Protein AF-A8NZ87-F1 (afdb_monomer_lite)

Structure (mmCIF, N/CA/C/O backbone):
data_AF-A8NZ87-F1
#
_entry.id   AF-A8NZ87-F1
#
loop_
_atom_site.group_PDB
_atom_site.id
_atom_site.type_symbol
_atom_site.label_atom_id
_atom_site.label_alt_id
_atom_site.label_comp_id
_atom_site.label_asym_id
_atom_site.label_entity_id
_atom_site.label_seq_id
_atom_site.pdbx_PDB_ins_code
_atom_site.Cartn_x
_atom_site.Cartn_y
_atom_site.Cartn_z
_atom_site.occupancy
_atom_site.B_iso_or_equiv
_atom_site.auth_seq_id
_atom_site.auth_comp_id
_atom_site.auth_asym_id
_atom_site.auth_atom_id
_atom_site.pdbx_PDB_model_num
ATOM 1 N N . MET A 1 1 ? -63.343 12.573 88.506 1.00 41.88 1 MET A N 1
ATOM 2 C CA . MET A 1 1 ? -62.978 13.016 87.145 1.00 41.88 1 MET A CA 1
ATOM 3 C C . MET A 1 1 ? -61.479 13.272 87.119 1.00 41.88 1 MET A C 1
ATOM 5 O O . MET A 1 1 ? -61.046 14.314 87.584 1.00 41.88 1 MET A O 1
ATOM 9 N N . THR A 1 2 ? -60.676 12.304 86.682 1.00 41.72 2 THR A N 1
ATOM 10 C CA . THR A 1 2 ? -59.218 12.452 86.555 1.00 41.72 2 THR A CA 1
ATOM 11 C C . THR A 1 2 ? -58.861 12.369 85.073 1.00 41.72 2 THR A C 1
ATOM 13 O O . THR A 1 2 ? -59.028 11.333 84.436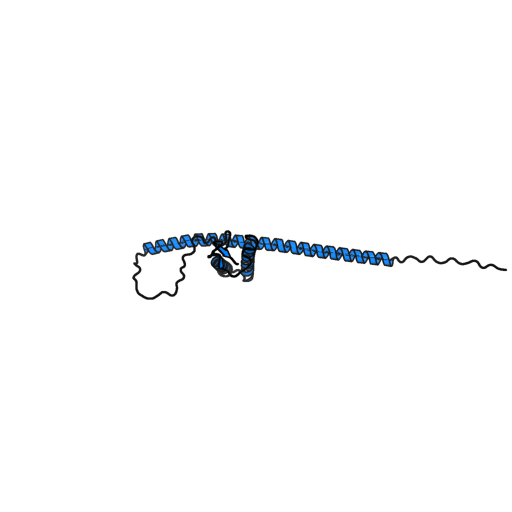 1.00 41.72 2 THR A O 1
ATOM 16 N N . GLY A 1 3 ? -58.473 13.511 84.499 1.00 42.75 3 GLY A N 1
ATOM 17 C CA . GLY A 1 3 ? -58.100 13.641 83.092 1.00 42.75 3 GLY A CA 1
ATOM 18 C C . GLY A 1 3 ? -56.709 13.067 82.841 1.00 42.75 3 GLY A C 1
ATOM 19 O O . GLY A 1 3 ? -55.759 13.412 83.539 1.00 42.75 3 GLY A O 1
ATOM 20 N N . ASN A 1 4 ? -56.596 12.186 81.850 1.00 42.66 4 ASN A N 1
ATOM 21 C CA . ASN A 1 4 ? -55.336 11.573 81.445 1.00 42.66 4 ASN A CA 1
ATOM 22 C C . ASN A 1 4 ? -54.771 12.345 80.240 1.00 42.66 4 ASN A C 1
ATOM 24 O O . ASN A 1 4 ? -55.445 12.475 79.219 1.00 42.66 4 ASN A O 1
ATOM 28 N N . ALA A 1 5 ? -53.558 12.887 80.365 1.00 59.53 5 ALA A N 1
ATOM 29 C CA . ALA A 1 5 ? -52.889 13.650 79.308 1.00 59.53 5 ALA A CA 1
ATOM 30 C C . ALA A 1 5 ? -52.280 12.721 78.230 1.00 59.53 5 ALA A C 1
ATOM 32 O O . ALA A 1 5 ? -51.776 11.645 78.570 1.00 59.53 5 ALA A O 1
ATOM 33 N N . PRO A 1 6 ? -52.269 13.105 76.937 1.00 52.34 6 PRO A N 1
ATOM 34 C CA . PRO A 1 6 ? -51.714 12.264 75.882 1.00 52.34 6 PRO A CA 1
ATOM 35 C C . PRO A 1 6 ? -50.178 12.354 75.832 1.00 52.34 6 PRO A C 1
ATOM 37 O O . PRO A 1 6 ? -49.593 13.435 75.887 1.00 52.34 6 PRO A O 1
ATOM 40 N N . LYS A 1 7 ? -49.516 11.196 75.707 1.00 57.28 7 LYS A N 1
ATOM 41 C CA . LYS A 1 7 ? -48.054 11.077 75.545 1.00 57.28 7 LYS A CA 1
ATOM 42 C C . LYS A 1 7 ? -47.610 11.506 74.133 1.00 57.28 7 LYS A C 1
ATOM 44 O O . LYS A 1 7 ? -48.348 11.270 73.176 1.00 57.28 7 LYS A O 1
ATOM 49 N N . PRO A 1 8 ? -46.400 12.077 73.965 1.00 51.59 8 PRO A N 1
ATOM 50 C CA . PRO A 1 8 ? -45.931 12.557 72.668 1.00 51.59 8 PRO A CA 1
ATOM 51 C C . PRO A 1 8 ? -45.508 11.410 71.737 1.00 51.59 8 PRO A C 1
ATOM 53 O O . PRO A 1 8 ? -44.837 10.462 72.146 1.00 51.59 8 PRO A O 1
ATOM 56 N N . ILE A 1 9 ? -45.882 11.530 70.461 1.00 61.53 9 ILE A N 1
ATOM 57 C CA . ILE A 1 9 ? -45.542 10.599 69.375 1.00 61.53 9 ILE A CA 1
ATOM 58 C C . ILE A 1 9 ? -44.048 10.750 69.017 1.00 61.53 9 ILE A C 1
ATOM 60 O O . ILE A 1 9 ? -43.587 11.880 68.815 1.00 61.53 9 ILE A O 1
ATOM 64 N N . PRO A 1 10 ? -43.271 9.656 68.887 1.00 52.00 10 PRO A N 1
ATOM 65 C CA . PRO A 1 10 ? -41.869 9.751 68.509 1.00 52.00 10 PRO A CA 1
ATOM 66 C C . PRO A 1 10 ? -41.735 10.134 67.030 1.00 52.00 10 PRO A C 1
ATOM 68 O O . PRO A 1 10 ? -42.318 9.506 66.146 1.00 52.00 10 PRO A O 1
ATOM 71 N N . LYS A 1 11 ? -40.941 11.173 66.747 1.00 58.81 11 LYS A N 1
ATOM 72 C CA . LYS A 1 11 ? -40.634 11.613 65.379 1.00 58.81 11 LYS A CA 1
ATOM 73 C C . LYS A 1 11 ? -39.861 10.513 64.643 1.00 58.81 11 LYS A C 1
ATOM 75 O O . LYS A 1 11 ? -38.740 10.177 65.025 1.00 58.81 11 LYS A O 1
ATOM 80 N N . LEU A 1 12 ? -40.445 9.991 63.563 1.00 54.28 12 LEU A N 1
ATOM 81 C CA . LEU A 1 12 ? -39.811 9.028 62.663 1.00 54.28 12 LEU A CA 1
ATOM 82 C C . LEU A 1 12 ? -38.539 9.653 62.057 1.00 54.28 12 LEU A C 1
ATOM 84 O O . LEU A 1 12 ? -38.603 10.626 61.300 1.00 54.28 12 LEU A O 1
ATOM 88 N N . ARG A 1 13 ? -37.365 9.109 62.395 1.00 55.53 13 ARG A N 1
ATOM 89 C CA . ARG A 1 13 ? -36.090 9.484 61.769 1.00 55.53 13 ARG A CA 1
ATOM 90 C C . ARG A 1 13 ? -36.126 9.072 60.294 1.00 55.53 13 ARG A C 1
ATOM 92 O O . ARG A 1 13 ? -36.170 7.885 59.989 1.00 55.53 13 ARG A O 1
ATOM 99 N N . LYS A 1 14 ? -36.095 10.045 59.375 1.00 50.16 14 LYS A N 1
ATOM 100 C CA . LYS A 1 14 ? -35.950 9.781 57.934 1.00 50.16 14 LYS A CA 1
ATOM 101 C C . LYS A 1 14 ? -34.638 9.023 57.690 1.00 50.16 14 LYS A C 1
ATOM 103 O O . LYS A 1 14 ? -33.565 9.481 58.076 1.00 50.16 14 LYS A O 1
ATOM 108 N N . SER A 1 15 ? -34.750 7.844 57.084 1.00 50.97 15 SER A N 1
ATOM 109 C CA . SER A 1 15 ? -33.671 6.880 56.865 1.00 50.97 15 SER A CA 1
ATOM 110 C C . SER A 1 15 ? -32.563 7.436 55.961 1.00 50.97 15 SER A C 1
ATOM 112 O O . SER A 1 15 ? -32.789 7.690 54.776 1.00 50.97 15 SER A O 1
ATOM 114 N N . SER A 1 16 ? -31.350 7.542 56.509 1.00 55.84 16 SER A N 1
ATOM 115 C CA . SER A 1 16 ? -30.091 7.851 55.806 1.00 55.84 16 SER A CA 1
ATOM 116 C C . SER A 1 16 ? -29.817 6.921 54.608 1.00 55.84 16 SER A C 1
ATOM 118 O O . SER A 1 16 ? -29.201 7.331 53.627 1.00 55.84 16 SER A O 1
ATOM 120 N N . SER A 1 17 ? -30.362 5.700 54.630 1.00 54.97 17 SER A N 1
ATOM 121 C CA . SER A 1 17 ? -30.110 4.647 53.637 1.00 54.97 17 SER A CA 1
ATOM 122 C C . SER A 1 17 ? -30.463 5.018 52.195 1.00 54.97 17 SER A C 1
ATOM 124 O O . SER A 1 17 ? -29.844 4.502 51.269 1.00 54.97 17 SER A O 1
ATOM 126 N N . LYS A 1 18 ? -31.424 5.928 51.973 1.00 55.62 18 LYS A N 1
ATOM 127 C CA . LYS A 1 18 ? -31.799 6.345 50.611 1.00 55.62 18 LYS A CA 1
ATOM 128 C C . LYS A 1 18 ? -30.708 7.206 49.960 1.00 55.62 18 LYS A C 1
ATOM 130 O O . LYS A 1 18 ? -30.423 7.029 48.783 1.00 55.62 18 LYS A O 1
ATOM 135 N N . LYS A 1 19 ? -30.038 8.061 50.745 1.00 56.66 19 LYS A N 1
ATOM 136 C CA . LYS A 1 19 ? -28.976 8.966 50.272 1.00 56.66 19 LYS A CA 1
ATOM 137 C C . LYS A 1 19 ? -27.682 8.213 49.943 1.00 56.66 19 LYS A C 1
ATOM 139 O O . LYS A 1 19 ? -26.994 8.558 48.987 1.00 56.66 19 LYS A O 1
ATOM 144 N N . THR A 1 20 ? -27.364 7.161 50.698 1.00 60.56 20 THR A N 1
ATOM 145 C CA . THR A 1 20 ? -26.212 6.286 50.423 1.00 60.56 20 THR A CA 1
ATOM 146 C C . THR A 1 20 ? -26.413 5.433 49.171 1.00 60.56 20 THR A C 1
ATOM 148 O O . THR A 1 20 ? -25.464 5.257 48.410 1.00 60.56 20 THR A O 1
ATOM 151 N N . LEU A 1 21 ? -27.635 4.954 48.911 1.00 60.62 21 LEU A N 1
ATOM 152 C CA . LEU A 1 21 ? -27.945 4.170 47.708 1.00 60.62 21 LEU A CA 1
ATOM 153 C C . LEU A 1 21 ? -27.883 5.021 46.427 1.00 60.62 21 LEU A C 1
ATOM 155 O O . LEU A 1 21 ? -27.355 4.584 45.404 1.00 60.62 21 LEU A O 1
ATOM 159 N N . GLU A 1 22 ? -28.376 6.259 46.496 1.00 59.03 22 GLU A N 1
ATOM 160 C CA . GLU A 1 22 ? -28.349 7.219 45.386 1.00 59.03 22 GLU A CA 1
ATOM 161 C C . GLU A 1 22 ? -26.913 7.639 45.035 1.00 59.03 22 GLU A C 1
ATOM 163 O O . GLU A 1 22 ? -26.529 7.639 43.866 1.00 59.03 22 GLU A O 1
ATOM 168 N N . ALA A 1 23 ? -26.079 7.901 46.048 1.00 61.91 23 ALA A N 1
ATOM 169 C CA . ALA A 1 23 ? -24.665 8.226 45.864 1.00 61.91 23 ALA A CA 1
ATOM 170 C C . ALA A 1 23 ? -23.845 7.040 45.323 1.00 61.91 23 ALA A C 1
ATOM 172 O O . ALA A 1 23 ? -22.953 7.231 44.498 1.00 61.91 23 ALA A O 1
ATOM 173 N N . ALA A 1 24 ? -24.148 5.808 45.745 1.00 61.31 24 ALA A N 1
ATOM 174 C CA . ALA A 1 24 ? -23.515 4.609 45.194 1.00 61.31 24 ALA A CA 1
ATOM 175 C C . ALA A 1 24 ? -23.903 4.387 43.721 1.00 61.31 24 ALA A C 1
ATOM 177 O O . ALA A 1 24 ? -23.050 4.050 42.900 1.00 61.31 24 ALA A O 1
ATOM 178 N N . THR A 1 25 ? -25.166 4.646 43.371 1.00 63.41 25 THR A N 1
ATOM 179 C CA . THR A 1 25 ? -25.674 4.518 41.997 1.00 63.41 25 THR A CA 1
ATOM 180 C C . THR A 1 25 ? -25.103 5.602 41.078 1.00 63.41 25 THR A C 1
ATOM 182 O O . THR A 1 25 ? -24.674 5.289 39.967 1.00 63.41 25 THR A O 1
ATOM 185 N N . SER A 1 26 ? -25.000 6.857 41.536 1.00 62.50 26 SER A N 1
ATOM 186 C CA . SER A 1 26 ? -24.385 7.936 40.744 1.00 62.50 26 SER A CA 1
ATOM 187 C C . SER A 1 26 ? -22.881 7.723 40.544 1.00 62.50 26 SER A C 1
ATOM 189 O O . SER A 1 26 ? -22.367 7.952 39.450 1.00 62.50 26 SER A O 1
ATOM 191 N N . ARG A 1 27 ? -22.181 7.193 41.558 1.00 62.12 27 ARG A N 1
ATOM 192 C CA . ARG A 1 27 ? -20.756 6.837 41.482 1.00 62.12 27 ARG A CA 1
ATOM 193 C C . ARG A 1 27 ? -20.498 5.633 40.571 1.00 62.12 27 ARG A C 1
ATOM 195 O O . ARG A 1 27 ? -19.501 5.607 39.855 1.00 62.12 27 ARG A O 1
ATOM 202 N N . ALA A 1 28 ? -21.402 4.655 40.551 1.00 64.44 28 ALA A N 1
ATOM 203 C CA . ALA A 1 28 ? -21.354 3.555 39.589 1.00 64.44 28 ALA A CA 1
ATOM 204 C C . ALA A 1 28 ? -21.647 4.038 38.153 1.00 64.44 28 ALA A C 1
ATOM 206 O O . ALA A 1 28 ? -21.007 3.578 37.205 1.00 64.44 28 ALA A O 1
ATOM 207 N N . GLY A 1 29 ? -22.564 4.999 37.989 1.00 70.81 29 GLY A N 1
ATOM 208 C CA . GLY A 1 29 ? -22.836 5.668 36.715 1.00 70.81 29 GLY A CA 1
ATOM 209 C C . GLY A 1 29 ? -21.635 6.460 36.190 1.00 70.81 29 GLY A C 1
ATOM 210 O O . GLY A 1 29 ? -21.285 6.332 35.016 1.00 70.81 29 GLY A O 1
ATOM 211 N N . SER A 1 30 ? -20.943 7.204 37.060 1.00 76.62 30 SER A N 1
ATOM 212 C CA . SER A 1 30 ? -19.739 7.951 36.680 1.00 76.62 30 SER A CA 1
ATOM 213 C C . SER A 1 30 ? -18.570 7.028 36.335 1.00 76.62 30 SER A C 1
ATOM 215 O O . SER A 1 30 ? -17.901 7.252 35.329 1.00 76.62 30 SER A O 1
ATOM 217 N N . PHE A 1 31 ? -18.360 5.938 37.081 1.00 77.25 31 PHE A N 1
ATOM 218 C CA . PHE A 1 31 ? -17.319 4.956 36.762 1.00 77.25 31 PHE A CA 1
ATOM 219 C C . PHE A 1 31 ? -17.529 4.315 35.382 1.00 77.25 31 PHE A C 1
ATOM 221 O O . PHE A 1 31 ? -16.597 4.273 34.580 1.00 77.25 31 PHE A O 1
ATOM 228 N N . ARG A 1 32 ? -18.760 3.892 35.058 1.00 85.75 32 ARG A N 1
ATOM 229 C CA . ARG A 1 32 ? -19.091 3.346 33.728 1.00 85.75 32 ARG A CA 1
ATOM 230 C C . ARG A 1 32 ? -18.884 4.371 32.611 1.00 85.75 32 ARG A C 1
ATOM 232 O O . ARG A 1 32 ? -18.399 4.009 31.540 1.00 85.75 32 ARG A O 1
ATOM 239 N N . ALA A 1 33 ? -19.209 5.642 32.852 1.00 83.75 33 ALA A N 1
ATOM 240 C CA . ALA A 1 33 ? -18.955 6.717 31.894 1.00 83.75 33 ALA A CA 1
ATOM 241 C C . ALA A 1 33 ? -17.449 6.935 31.663 1.00 83.75 33 ALA A C 1
ATOM 243 O O . ALA A 1 33 ? -17.012 7.044 30.516 1.00 83.75 33 ALA A O 1
ATOM 244 N N . HIS A 1 34 ? -16.639 6.921 32.726 1.00 82.81 34 HIS A N 1
ATOM 245 C CA . HIS A 1 34 ? -15.180 6.994 32.620 1.00 82.81 34 HIS A CA 1
ATOM 246 C C . HIS A 1 34 ? -14.587 5.778 31.901 1.00 82.81 34 HIS A C 1
ATOM 248 O O . HIS A 1 34 ? -13.708 5.941 31.057 1.00 82.81 34 HIS A O 1
ATOM 254 N N . GLU A 1 35 ? -15.092 4.571 32.162 1.00 90.38 35 GLU A N 1
ATOM 255 C CA . GLU A 1 35 ? -14.668 3.353 31.469 1.00 90.38 35 GLU A CA 1
ATOM 256 C C . GLU A 1 35 ? -15.011 3.406 29.969 1.00 90.38 35 GLU A C 1
ATOM 258 O O . GLU A 1 35 ? -14.174 3.090 29.121 1.00 90.38 35 GLU A O 1
ATOM 263 N N . ALA A 1 36 ? -16.218 3.857 29.614 1.00 88.69 36 ALA A N 1
ATOM 264 C CA . ALA A 1 36 ? -16.629 4.037 28.222 1.00 88.69 36 ALA A CA 1
ATOM 265 C C . ALA A 1 36 ? -15.785 5.104 27.503 1.00 88.69 36 ALA A C 1
ATOM 267 O O . ALA A 1 36 ? -15.352 4.897 26.362 1.00 88.69 36 ALA A O 1
ATOM 268 N N . ALA A 1 37 ? -15.493 6.220 28.177 1.00 87.88 37 ALA A N 1
ATOM 269 C CA . ALA A 1 37 ? -14.607 7.260 27.664 1.00 87.88 37 ALA A CA 1
ATOM 270 C C . ALA A 1 37 ? -13.177 6.731 27.461 1.00 87.88 37 ALA A C 1
ATOM 272 O O . ALA A 1 37 ? -12.595 6.939 26.395 1.00 87.88 37 ALA A O 1
ATOM 273 N N . ALA A 1 38 ? -12.641 5.971 28.421 1.00 89.94 38 ALA A N 1
ATOM 274 C CA . ALA A 1 38 ? -11.323 5.348 28.326 1.00 89.94 38 ALA A CA 1
ATOM 275 C C . ALA A 1 38 ? -11.245 4.336 27.171 1.00 89.94 38 ALA A C 1
ATOM 277 O O . ALA A 1 38 ? -10.302 4.379 26.379 1.00 89.94 38 ALA A O 1
ATOM 278 N N . LYS A 1 39 ? -12.262 3.478 26.999 1.00 91.44 39 LYS A N 1
ATOM 279 C CA . LYS A 1 39 ? -12.360 2.551 25.856 1.00 91.44 39 LYS A CA 1
ATOM 280 C C . LYS A 1 39 ? -12.406 3.299 24.524 1.00 91.44 39 LYS A C 1
ATOM 282 O O . LYS A 1 39 ? -11.737 2.903 23.571 1.00 91.44 39 LYS A O 1
ATOM 287 N N . THR A 1 40 ? -13.156 4.396 24.455 1.00 89.69 40 THR A N 1
ATOM 288 C CA . THR A 1 40 ? -13.249 5.231 23.248 1.00 89.69 40 THR A CA 1
ATOM 289 C C . THR A 1 40 ? -11.910 5.898 22.928 1.00 89.69 40 THR A C 1
ATOM 291 O O . THR A 1 40 ? -11.460 5.854 21.782 1.00 89.69 40 THR A O 1
ATOM 294 N N . ALA A 1 41 ? -11.228 6.452 23.932 1.00 88.31 41 ALA A N 1
ATOM 295 C CA . ALA A 1 41 ? -9.898 7.035 23.781 1.00 88.31 41 ALA A CA 1
ATOM 296 C C . ALA A 1 41 ? -8.859 5.990 23.337 1.00 88.31 41 ALA A C 1
ATOM 298 O O . ALA A 1 41 ? -8.091 6.239 22.405 1.00 88.31 41 ALA A O 1
ATOM 299 N N . ALA A 1 42 ? -8.881 4.791 23.929 1.00 89.12 42 ALA A N 1
ATOM 300 C CA . ALA A 1 42 ? -8.005 3.686 23.545 1.00 89.12 42 ALA A CA 1
ATOM 301 C C . ALA A 1 42 ? -8.226 3.254 22.085 1.00 89.12 42 ALA A C 1
ATOM 303 O O . ALA A 1 42 ? -7.257 3.101 21.339 1.00 89.12 42 ALA A O 1
ATOM 304 N N . ARG A 1 43 ? -9.488 3.130 21.646 1.00 89.06 43 ARG A N 1
ATOM 305 C CA . ARG A 1 43 ? -9.841 2.831 20.246 1.00 89.06 43 ARG A CA 1
ATOM 306 C C . ARG A 1 43 ? -9.327 3.900 19.284 1.00 89.06 43 ARG A C 1
ATOM 308 O O . ARG A 1 43 ? -8.735 3.557 18.266 1.00 89.06 43 ARG A O 1
ATOM 315 N N . ARG A 1 44 ? -9.491 5.185 19.620 1.00 87.44 44 ARG A N 1
ATOM 316 C CA . ARG A 1 44 ? -8.965 6.301 18.812 1.00 87.44 44 ARG A CA 1
ATOM 317 C C . ARG A 1 44 ? -7.443 6.242 18.692 1.00 87.44 44 ARG A C 1
ATOM 319 O O . ARG A 1 44 ? -6.920 6.372 17.589 1.00 87.44 44 ARG A O 1
ATOM 326 N N . ARG A 1 45 ? -6.732 5.977 19.795 1.00 89.56 45 ARG A N 1
ATOM 327 C CA . ARG A 1 45 ? -5.267 5.827 19.786 1.00 89.56 45 ARG A CA 1
ATOM 328 C C . ARG A 1 45 ? -4.821 4.664 18.901 1.00 89.56 45 ARG A C 1
ATOM 330 O O . ARG A 1 45 ? -3.881 4.815 18.127 1.00 89.56 45 ARG A O 1
ATOM 337 N N . LEU A 1 46 ? -5.499 3.520 18.995 1.00 87.50 46 LEU A N 1
ATOM 338 C CA . LEU A 1 46 ? -5.202 2.351 18.167 1.00 87.50 46 LEU A CA 1
ATOM 339 C C . LEU A 1 46 ? -5.452 2.631 16.679 1.00 87.50 46 LEU A C 1
ATOM 341 O O . LEU A 1 46 ? -4.618 2.281 15.846 1.00 87.50 46 LEU A O 1
ATOM 345 N N . ALA A 1 47 ? -6.559 3.299 16.344 1.00 85.50 47 ALA A N 1
ATOM 346 C CA . ALA A 1 47 ? -6.866 3.695 14.973 1.00 85.50 47 ALA A CA 1
ATOM 347 C C . ALA A 1 47 ? -5.801 4.647 14.406 1.00 85.50 47 ALA A C 1
ATOM 349 O O . ALA A 1 47 ? -5.315 4.425 13.300 1.00 85.50 47 ALA A O 1
ATOM 350 N N . ALA A 1 48 ? -5.375 5.648 15.184 1.00 88.56 48 ALA A N 1
ATOM 351 C CA . ALA A 1 48 ? -4.309 6.569 14.789 1.00 88.56 48 ALA A CA 1
ATOM 352 C C . ALA A 1 48 ? -2.974 5.839 14.557 1.00 88.56 48 ALA A C 1
ATOM 354 O O . ALA A 1 48 ? -2.339 6.027 13.521 1.00 88.56 48 ALA A O 1
ATOM 355 N N . ALA A 1 49 ? -2.585 4.947 15.474 1.00 89.38 49 ALA A N 1
ATOM 356 C CA . ALA A 1 49 ? -1.378 4.136 15.325 1.00 89.38 49 ALA A CA 1
ATOM 357 C C . ALA A 1 49 ? -1.445 3.216 14.093 1.00 89.38 49 ALA A C 1
ATOM 359 O O . ALA A 1 49 ? -0.453 3.048 13.388 1.00 89.38 49 ALA A O 1
ATOM 360 N N . THR A 1 50 ? -2.616 2.644 13.811 1.00 88.81 50 THR A N 1
ATOM 361 C CA . THR A 1 50 ? -2.834 1.781 12.641 1.00 88.81 50 THR A CA 1
ATOM 362 C C . THR A 1 50 ? -2.719 2.576 11.344 1.00 88.81 50 THR A C 1
ATOM 364 O O . THR A 1 50 ? -2.008 2.157 10.436 1.00 88.81 50 THR A O 1
ATOM 367 N N . SER A 1 51 ? -3.343 3.754 11.270 1.00 87.31 51 SER A N 1
ATOM 368 C CA . SER A 1 51 ? -3.212 4.643 10.112 1.00 87.31 51 SER A CA 1
ATOM 369 C C . SER A 1 51 ? -1.760 5.060 9.879 1.00 87.31 51 SER A C 1
ATOM 371 O O . SER A 1 51 ? -1.287 4.961 8.753 1.00 87.31 51 SER A O 1
ATOM 373 N N . ALA A 1 52 ? -1.020 5.422 10.933 1.00 90.38 52 ALA A N 1
ATOM 374 C CA . ALA A 1 52 ? 0.398 5.761 10.815 1.00 90.38 52 ALA A CA 1
ATOM 375 C C . ALA A 1 52 ? 1.240 4.587 10.281 1.00 90.38 52 ALA A C 1
ATOM 377 O O . ALA A 1 52 ? 2.089 4.778 9.409 1.00 90.38 52 ALA A O 1
ATOM 378 N N . ARG A 1 53 ? 0.976 3.359 10.753 1.00 90.62 53 ARG A N 1
ATOM 379 C CA . ARG A 1 53 ? 1.634 2.146 10.239 1.00 90.62 53 ARG A CA 1
ATOM 380 C C . ARG A 1 53 ? 1.340 1.928 8.760 1.00 90.62 53 ARG A C 1
ATOM 382 O O . ARG A 1 53 ? 2.269 1.673 8.003 1.00 90.62 53 ARG A O 1
ATOM 389 N N . TYR A 1 54 ? 0.084 2.059 8.341 1.00 92.25 54 TYR A N 1
ATOM 390 C CA . TYR A 1 54 ? -0.287 1.904 6.935 1.00 92.25 54 TYR A CA 1
ATOM 391 C C . TYR A 1 54 ? 0.383 2.947 6.042 1.00 92.25 54 TYR A C 1
ATOM 393 O O . TYR A 1 54 ? 0.955 2.586 5.019 1.00 92.25 54 TYR A O 1
ATOM 401 N N . THR A 1 55 ? 0.425 4.212 6.466 1.00 89.44 55 THR A N 1
ATOM 402 C CA . THR A 1 55 ? 1.159 5.256 5.740 1.00 89.44 55 THR A CA 1
ATOM 403 C C . THR A 1 55 ? 2.649 4.931 5.626 1.00 89.44 55 THR A C 1
ATOM 405 O O . THR A 1 55 ? 3.231 5.124 4.563 1.00 89.44 55 THR A O 1
ATOM 408 N N . SER A 1 56 ? 3.272 4.407 6.687 1.00 92.62 56 SER A N 1
ATOM 409 C CA . SER A 1 56 ? 4.674 3.968 6.647 1.00 92.62 56 SER A CA 1
ATOM 410 C C . SER A 1 56 ? 4.890 2.847 5.631 1.00 92.62 56 SER A C 1
ATOM 412 O O . SER A 1 56 ? 5.798 2.937 4.811 1.00 92.62 56 SER A O 1
ATOM 414 N N . ARG A 1 57 ? 4.031 1.819 5.633 1.00 91.62 57 ARG A N 1
ATOM 415 C CA . ARG A 1 57 ? 4.122 0.704 4.677 1.00 91.62 57 ARG A CA 1
ATOM 416 C C . ARG A 1 57 ? 3.943 1.157 3.235 1.00 91.62 57 ARG A C 1
ATOM 418 O O . ARG A 1 57 ? 4.675 0.691 2.373 1.00 91.62 57 ARG A O 1
ATOM 425 N N . MET A 1 58 ? 3.030 2.093 2.992 1.00 90.81 58 MET A N 1
ATOM 426 C CA . MET A 1 58 ? 2.837 2.654 1.658 1.00 90.81 58 MET A CA 1
ATOM 427 C C . MET A 1 58 ? 4.076 3.426 1.189 1.00 90.81 58 MET A C 1
ATOM 429 O O . MET A 1 58 ? 4.530 3.236 0.068 1.00 90.81 58 MET A O 1
ATOM 433 N N . LYS A 1 59 ? 4.688 4.236 2.064 1.00 91.56 59 LYS A N 1
ATOM 434 C CA . LYS A 1 59 ? 5.949 4.930 1.748 1.00 91.56 59 LYS A CA 1
ATOM 435 C C . LYS A 1 59 ? 7.083 3.957 1.430 1.00 91.56 59 LYS A C 1
ATOM 437 O O . LYS A 1 59 ? 7.841 4.205 0.501 1.00 91.56 59 LYS A O 1
ATOM 442 N N . GLU A 1 60 ? 7.187 2.858 2.176 1.00 92.06 60 GLU A N 1
ATOM 443 C CA . GLU A 1 60 ? 8.155 1.794 1.885 1.00 92.06 60 GLU A CA 1
ATOM 444 C C . GLU A 1 60 ? 7.897 1.147 0.517 1.00 92.06 60 GLU A C 1
ATOM 446 O O . GLU A 1 60 ? 8.852 0.916 -0.217 1.00 92.06 60 GLU A O 1
ATOM 451 N N . ALA A 1 61 ? 6.635 0.878 0.168 1.00 90.81 61 ALA A N 1
ATOM 452 C CA . ALA A 1 61 ? 6.258 0.289 -1.119 1.00 90.81 61 ALA A CA 1
ATOM 453 C C . ALA A 1 61 ? 6.596 1.215 -2.297 1.00 90.81 61 ALA A C 1
ATOM 455 O O . ALA A 1 61 ? 7.212 0.780 -3.265 1.00 90.81 61 ALA A O 1
ATOM 456 N N . VAL A 1 62 ? 6.263 2.506 -2.183 1.00 91.12 62 VAL A N 1
ATOM 457 C CA . VAL A 1 62 ? 6.592 3.527 -3.192 1.00 91.12 62 VAL A CA 1
ATOM 458 C C . VAL A 1 62 ? 8.105 3.666 -3.354 1.00 91.12 62 VAL A C 1
ATOM 460 O O . VAL A 1 62 ? 8.607 3.682 -4.474 1.00 91.12 62 VAL A O 1
ATOM 463 N N . ALA A 1 63 ? 8.847 3.745 -2.245 1.00 91.25 63 ALA A N 1
ATOM 464 C CA . ALA A 1 63 ? 10.302 3.846 -2.289 1.00 91.25 63 ALA A CA 1
ATOM 465 C C . ALA A 1 63 ? 10.930 2.614 -2.955 1.00 91.25 63 ALA A C 1
ATOM 467 O O . ALA A 1 63 ? 11.776 2.764 -3.831 1.00 91.25 63 ALA A O 1
ATOM 468 N N . TRP A 1 64 ? 10.469 1.416 -2.585 1.00 92.38 64 TRP A N 1
ATOM 469 C CA . TRP A 1 64 ? 10.931 0.172 -3.190 1.00 92.38 64 TRP A CA 1
ATOM 470 C C . TRP A 1 64 ? 10.645 0.125 -4.692 1.00 92.38 64 TRP A C 1
ATOM 472 O O . TRP A 1 64 ? 11.563 -0.148 -5.454 1.00 92.38 64 TRP A O 1
ATOM 482 N N . ALA A 1 65 ? 9.426 0.457 -5.130 1.00 89.44 65 ALA A N 1
ATOM 483 C CA . ALA A 1 65 ? 9.068 0.418 -6.549 1.00 89.44 65 ALA A CA 1
ATOM 484 C C . ALA A 1 65 ? 9.942 1.357 -7.391 1.00 89.44 65 ALA A C 1
ATOM 486 O O . ALA A 1 65 ? 10.376 0.984 -8.476 1.00 89.44 65 ALA A O 1
ATOM 487 N N . ARG A 1 66 ? 10.277 2.542 -6.863 1.00 88.38 66 ARG A N 1
ATOM 488 C CA . ARG A 1 66 ? 11.190 3.486 -7.528 1.00 88.38 66 ARG A CA 1
ATOM 489 C C . ARG A 1 66 ? 12.612 2.944 -7.635 1.00 88.38 66 ARG A C 1
ATOM 491 O O . ARG A 1 66 ? 13.247 3.097 -8.674 1.00 88.38 66 ARG A O 1
ATOM 498 N N . THR A 1 67 ? 13.122 2.330 -6.568 1.00 89.38 67 THR A N 1
ATOM 499 C CA . THR A 1 67 ? 14.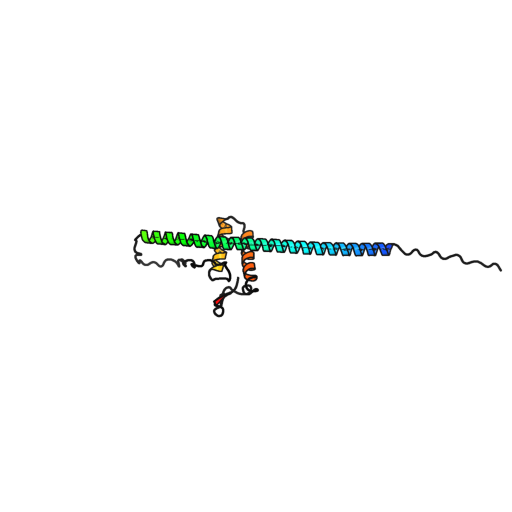452 1.705 -6.589 1.00 89.38 67 THR A CA 1
ATOM 500 C C . THR A 1 67 ? 14.488 0.517 -7.543 1.00 89.38 67 THR A C 1
ATOM 502 O O . THR A 1 67 ? 15.439 0.390 -8.305 1.00 89.38 67 THR A O 1
ATOM 505 N N . TYR A 1 68 ? 13.446 -0.311 -7.530 1.00 88.19 68 TYR A N 1
ATOM 506 C CA . TYR A 1 68 ? 13.314 -1.470 -8.401 1.00 88.19 68 TYR A CA 1
ATOM 507 C C . TYR A 1 68 ? 13.281 -1.060 -9.878 1.00 88.19 68 TYR A C 1
ATOM 509 O O . TYR A 1 68 ? 14.112 -1.533 -10.644 1.00 88.19 68 TYR A O 1
ATOM 517 N N . ALA A 1 69 ? 12.434 -0.091 -10.247 1.00 85.00 69 ALA A N 1
ATOM 518 C CA . ALA A 1 69 ? 12.368 0.440 -11.610 1.00 85.00 69 ALA A CA 1
ATOM 519 C C . ALA A 1 69 ? 13.731 0.969 -12.093 1.00 85.00 69 ALA A C 1
ATOM 521 O O . ALA A 1 69 ? 14.204 0.595 -13.159 1.00 85.00 69 ALA A O 1
ATOM 522 N N . SER A 1 70 ? 14.416 1.772 -11.269 1.00 84.50 70 SER A N 1
ATOM 523 C CA . SER A 1 70 ? 15.727 2.324 -11.636 1.00 84.50 70 SER A CA 1
ATOM 524 C C . SER A 1 70 ? 16.830 1.266 -11.745 1.00 84.50 70 SER A C 1
ATOM 526 O O . SER A 1 70 ? 17.800 1.465 -12.477 1.00 84.50 70 SER A O 1
ATOM 528 N N . ASN A 1 71 ? 16.742 0.174 -10.984 1.00 84.62 71 ASN A N 1
ATOM 529 C CA . ASN A 1 71 ? 17.692 -0.929 -11.098 1.00 84.62 71 ASN A CA 1
ATOM 530 C C . ASN A 1 71 ? 17.435 -1.737 -12.369 1.00 84.62 71 ASN A C 1
ATOM 532 O O . ASN A 1 71 ? 18.381 -2.047 -13.082 1.00 84.62 71 ASN A O 1
ATOM 536 N N . GLU A 1 72 ? 16.174 -2.000 -12.689 1.00 82.31 72 GLU A N 1
ATOM 537 C CA . GLU A 1 72 ? 15.790 -2.763 -13.877 1.00 82.31 72 GLU A CA 1
ATOM 538 C C . GLU A 1 72 ? 16.109 -2.015 -15.171 1.00 82.31 72 GLU A C 1
ATOM 540 O O . GLU A 1 72 ? 16.643 -2.617 -16.093 1.00 82.31 72 GLU A O 1
ATOM 545 N N . GLU A 1 73 ? 15.943 -0.690 -15.217 1.00 80.12 73 GLU A N 1
ATOM 546 C CA . GLU A 1 73 ? 16.436 0.130 -16.336 1.00 80.12 73 GLU A CA 1
ATOM 547 C C . GLU A 1 73 ? 17.950 -0.035 -16.564 1.00 80.12 73 GLU A C 1
ATOM 549 O O . GLU A 1 73 ? 18.416 -0.084 -17.703 1.00 80.12 73 GLU A O 1
ATOM 554 N N . LYS A 1 74 ? 18.739 -0.131 -15.485 1.00 80.38 74 LYS A N 1
ATOM 555 C CA . LYS A 1 74 ? 20.196 -0.322 -15.575 1.00 80.38 74 LYS A CA 1
ATOM 556 C C . LYS A 1 74 ? 20.557 -1.739 -15.993 1.00 80.38 74 LYS A C 1
ATOM 558 O O . LYS A 1 74 ? 21.498 -1.911 -16.764 1.00 80.38 74 LYS A O 1
ATOM 563 N N . GLU A 1 75 ? 19.851 -2.738 -15.475 1.00 80.81 75 GLU A N 1
ATOM 564 C CA . GLU A 1 75 ? 20.064 -4.135 -15.848 1.00 80.81 75 GLU A CA 1
ATOM 565 C C . GLU A 1 75 ? 19.672 -4.384 -17.302 1.00 80.81 75 GLU A C 1
ATOM 567 O O . GLU A 1 75 ? 20.438 -5.012 -18.025 1.00 80.81 75 GLU A O 1
ATOM 572 N N . GLU A 1 76 ? 18.554 -3.830 -17.767 1.00 76.44 76 GLU A N 1
ATOM 573 C CA . GLU A 1 76 ? 18.137 -3.922 -19.165 1.00 76.44 76 GLU A CA 1
ATOM 574 C C . GLU A 1 76 ? 19.115 -3.178 -20.083 1.00 76.44 76 GLU A C 1
ATOM 576 O O . GLU A 1 76 ? 19.527 -3.716 -21.106 1.00 76.44 76 GLU A O 1
ATOM 581 N N . ALA A 1 77 ? 19.603 -1.996 -19.687 1.00 77.19 77 ALA A N 1
ATOM 582 C CA . ALA A 1 77 ? 20.672 -1.315 -20.419 1.00 77.19 77 ALA A CA 1
ATOM 583 C C . ALA A 1 77 ? 21.961 -2.155 -20.481 1.00 77.19 77 ALA A C 1
ATOM 585 O O . ALA A 1 77 ? 22.630 -2.171 -21.514 1.00 77.19 77 ALA A O 1
ATOM 586 N N . ALA A 1 78 ? 22.302 -2.878 -19.410 1.00 75.88 78 ALA A N 1
ATOM 587 C CA . ALA A 1 78 ? 23.439 -3.794 -19.395 1.00 75.88 78 ALA A CA 1
ATOM 588 C C . ALA A 1 78 ? 23.200 -5.036 -20.271 1.00 75.88 78 ALA A C 1
ATOM 590 O O . ALA A 1 78 ? 24.124 -5.465 -20.958 1.00 75.88 78 ALA A O 1
ATOM 591 N N . ARG A 1 79 ? 21.976 -5.587 -20.301 1.00 73.81 79 ARG A N 1
ATOM 592 C CA . ARG A 1 79 ? 21.587 -6.685 -21.204 1.00 73.81 79 ARG A CA 1
ATOM 593 C C . ARG A 1 79 ? 21.650 -6.249 -22.662 1.00 73.81 79 ARG A C 1
ATOM 595 O O . ARG A 1 79 ? 22.246 -6.963 -23.456 1.00 73.81 79 ARG A O 1
ATOM 602 N N . CYS A 1 80 ? 21.126 -5.070 -22.997 1.00 72.06 80 CYS A N 1
ATOM 603 C CA . CYS A 1 80 ? 21.222 -4.487 -24.335 1.00 72.06 80 CYS A CA 1
ATOM 604 C C . CYS A 1 80 ? 22.682 -4.272 -24.752 1.00 72.06 80 CYS A C 1
ATOM 606 O O . CYS A 1 80 ? 23.068 -4.693 -25.837 1.00 72.06 80 CYS A O 1
ATOM 608 N N . GLN A 1 81 ? 23.518 -3.700 -23.876 1.00 70.12 81 GLN A N 1
ATOM 609 C CA . GLN A 1 81 ? 24.955 -3.540 -24.142 1.00 70.12 81 GLN A CA 1
ATOM 610 C C . GLN A 1 81 ? 25.663 -4.888 -24.319 1.00 70.12 81 GLN A C 1
ATOM 612 O O . GLN A 1 81 ? 26.510 -5.030 -25.197 1.00 70.12 81 GLN A O 1
ATOM 617 N N . PHE A 1 82 ? 25.327 -5.890 -23.503 1.00 67.25 82 PHE A N 1
ATOM 618 C CA . PHE A 1 82 ? 25.896 -7.231 -23.613 1.00 67.25 82 PHE A CA 1
ATOM 619 C C . PHE A 1 82 ? 25.449 -7.940 -24.898 1.00 67.25 82 PHE A C 1
ATOM 621 O O . PHE A 1 82 ? 26.277 -8.547 -25.571 1.00 67.25 82 PHE A O 1
ATOM 628 N N . ALA A 1 83 ? 24.173 -7.821 -25.272 1.00 70.00 83 ALA A N 1
ATOM 629 C CA . ALA A 1 83 ? 23.632 -8.346 -26.521 1.00 70.00 83 ALA A CA 1
ATOM 630 C C . ALA A 1 83 ? 24.326 -7.704 -27.734 1.00 70.00 83 ALA A C 1
ATOM 632 O O . ALA A 1 83 ? 24.785 -8.422 -28.622 1.00 70.00 83 ALA A O 1
ATOM 633 N N . GLU A 1 84 ? 24.508 -6.380 -27.717 1.00 63.12 84 GLU A N 1
ATOM 634 C CA . GLU A 1 84 ? 25.228 -5.622 -28.748 1.00 63.12 84 GLU A CA 1
ATOM 635 C C . GLU A 1 84 ? 26.708 -6.041 -28.860 1.00 63.12 84 GLU A C 1
ATOM 637 O O . GLU A 1 84 ? 27.236 -6.171 -29.963 1.00 63.12 84 GLU A O 1
ATOM 642 N N . LEU A 1 85 ? 27.368 -6.340 -27.733 1.00 62.16 85 LEU A N 1
ATOM 643 C CA . LEU A 1 85 ? 28.738 -6.875 -27.687 1.00 62.16 85 LEU A CA 1
ATOM 644 C C . LEU A 1 85 ? 28.846 -8.341 -28.130 1.00 62.16 85 LEU A C 1
ATOM 646 O O . LEU A 1 85 ? 29.904 -8.754 -28.604 1.00 62.16 85 LEU A O 1
ATOM 650 N N . SER A 1 86 ? 27.789 -9.135 -27.947 1.00 60.84 86 SER A N 1
ATOM 651 C CA . SER A 1 86 ? 27.825 -10.579 -28.191 1.00 60.84 86 SER A CA 1
ATOM 652 C C . SER A 1 86 ? 27.784 -10.956 -29.672 1.00 60.84 86 SER A C 1
ATOM 654 O O . SER A 1 86 ? 28.251 -12.038 -30.009 1.00 60.84 86 SER A O 1
ATOM 656 N N . GLY A 1 87 ? 27.305 -10.077 -30.564 1.00 54.91 87 GLY A N 1
ATOM 657 C CA . GLY A 1 87 ? 27.465 -10.202 -32.020 1.00 54.91 87 GLY A CA 1
ATOM 658 C C . GLY A 1 87 ? 26.985 -11.514 -32.664 1.00 54.91 87 GLY A C 1
ATOM 659 O O . GLY A 1 87 ? 27.320 -11.762 -33.822 1.00 54.91 87 GLY A O 1
ATOM 660 N N . PHE A 1 88 ? 26.235 -12.362 -31.955 1.00 48.50 88 PHE A N 1
ATOM 661 C CA . PHE A 1 88 ? 25.644 -13.571 -32.520 1.00 48.50 88 PHE A CA 1
ATOM 662 C C . PHE A 1 88 ? 24.315 -13.196 -33.185 1.00 48.50 88 PHE A C 1
ATOM 664 O O . PHE A 1 88 ? 23.422 -12.704 -32.494 1.00 48.50 88 PHE A O 1
ATOM 671 N N . PRO A 1 89 ? 24.171 -13.384 -34.511 1.00 50.06 89 PRO A N 1
ATOM 672 C CA . PRO A 1 89 ? 22.872 -13.270 -35.145 1.00 50.06 89 PRO A CA 1
ATOM 673 C C . PRO A 1 89 ? 21.988 -14.384 -34.588 1.00 50.06 89 PRO A C 1
ATOM 675 O O . PRO A 1 89 ? 22.421 -15.531 -34.484 1.00 50.06 89 PRO A O 1
ATOM 678 N N . ASP A 1 90 ? 20.774 -14.013 -34.209 1.00 54.47 90 ASP A N 1
ATOM 679 C CA . ASP A 1 90 ? 19.698 -14.928 -33.853 1.00 54.47 90 ASP A CA 1
ATOM 680 C C . ASP A 1 90 ? 19.396 -15.798 -35.087 1.00 54.47 90 ASP A C 1
ATOM 682 O O . ASP A 1 90 ? 18.700 -15.373 -36.010 1.00 54.47 90 ASP A O 1
ATOM 686 N N . ASP A 1 91 ? 20.053 -16.956 -35.187 1.00 44.84 91 ASP A N 1
ATOM 687 C CA . ASP A 1 91 ? 19.779 -17.934 -36.234 1.00 44.84 91 ASP A CA 1
ATOM 688 C C . ASP A 1 91 ? 18.471 -18.638 -35.875 1.00 44.84 91 ASP A C 1
ATOM 690 O O . ASP A 1 91 ? 18.402 -19.432 -34.933 1.00 44.84 91 ASP A O 1
ATOM 694 N N . GLU A 1 92 ? 17.424 -18.300 -36.630 1.00 61.56 92 GLU A N 1
ATOM 695 C CA . GLU A 1 92 ? 16.153 -19.007 -36.672 1.00 61.56 92 GLU A CA 1
ATOM 696 C C . GLU A 1 92 ? 16.390 -20.519 -36.813 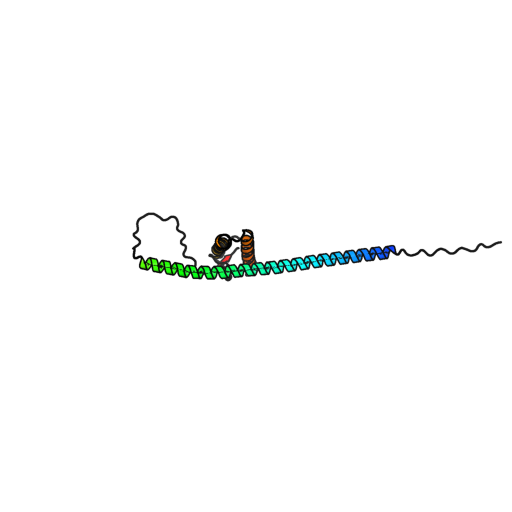1.00 61.56 92 GLU A C 1
ATOM 698 O O . GLU A 1 92 ? 16.556 -21.054 -37.908 1.00 61.56 92 GLU A O 1
ATOM 703 N N . THR A 1 93 ? 16.316 -21.264 -35.714 1.00 47.44 93 THR A N 1
ATOM 704 C CA . THR A 1 93 ? 16.036 -22.701 -35.773 1.00 47.44 93 THR A CA 1
ATOM 705 C C . THR A 1 93 ? 15.038 -23.082 -34.689 1.00 47.44 93 THR A C 1
ATOM 707 O O . THR A 1 93 ? 15.381 -23.570 -33.621 1.00 47.44 93 THR A O 1
ATOM 710 N N . GLY A 1 94 ? 13.763 -22.853 -35.009 1.00 50.25 94 GLY A N 1
ATOM 711 C CA . GLY A 1 94 ? 12.746 -23.903 -34.953 1.00 50.25 94 GLY A CA 1
ATOM 712 C C . GLY A 1 94 ? 12.644 -24.754 -33.687 1.00 50.25 94 GLY A C 1
ATOM 713 O O . GLY A 1 94 ? 12.640 -25.973 -33.799 1.00 50.25 94 GLY A O 1
ATOM 714 N N . ASP A 1 95 ? 12.440 -24.137 -32.529 1.00 42.72 95 ASP A N 1
ATOM 715 C CA . ASP A 1 95 ? 11.653 -24.738 -31.451 1.00 42.72 95 ASP A CA 1
ATOM 716 C C . ASP A 1 95 ? 11.002 -23.604 -30.656 1.00 42.72 95 ASP A C 1
ATOM 718 O O . ASP A 1 95 ? 11.682 -22.700 -30.179 1.00 42.72 95 ASP A O 1
ATOM 722 N N . LYS A 1 96 ? 9.666 -23.589 -30.578 1.00 47.22 96 LYS A N 1
ATOM 723 C CA . LYS A 1 96 ? 8.924 -22.556 -29.839 1.00 47.22 96 LYS A CA 1
ATOM 724 C C . LYS A 1 96 ? 9.392 -22.556 -28.375 1.00 47.22 96 LYS A C 1
ATOM 726 O O . LYS A 1 96 ? 9.127 -23.548 -27.691 1.00 47.22 96 LYS A O 1
ATOM 731 N N . PRO A 1 97 ? 10.011 -21.477 -27.861 1.00 45.06 97 PRO A N 1
ATOM 732 C CA . PRO A 1 97 ? 10.283 -21.381 -26.437 1.00 45.06 97 PRO A CA 1
ATOM 733 C C . PRO A 1 97 ? 8.945 -21.264 -25.682 1.00 45.06 97 PRO A C 1
ATOM 735 O O . PRO A 1 97 ? 7.986 -20.690 -26.211 1.00 45.06 97 PRO A O 1
ATOM 738 N N . PRO A 1 98 ? 8.829 -21.860 -24.484 1.00 45.41 98 PRO A N 1
ATOM 739 C CA . PRO A 1 98 ? 7.569 -21.957 -23.763 1.00 45.41 98 PRO A CA 1
ATOM 740 C C . PRO A 1 98 ? 7.196 -20.575 -23.249 1.00 45.41 98 PRO A C 1
ATOM 742 O O . PRO A 1 98 ? 7.797 -20.155 -22.270 1.00 45.41 98 PRO A O 1
ATOM 745 N N . ASP A 1 99 ? 6.251 -19.895 -23.915 1.00 45.22 99 ASP A N 1
ATOM 746 C CA . ASP A 1 99 ? 5.607 -18.645 -23.485 1.00 45.22 99 ASP A CA 1
ATOM 747 C C . ASP A 1 99 ? 6.485 -17.849 -22.512 1.00 45.22 99 ASP A C 1
ATOM 749 O O . ASP A 1 99 ? 6.171 -17.711 -21.327 1.00 45.22 99 ASP A O 1
ATOM 753 N N . GLU A 1 100 ? 7.661 -17.424 -22.981 1.00 49.06 100 GLU A N 1
ATOM 754 C CA . GLU A 1 100 ? 8.559 -16.646 -22.151 1.00 49.06 100 GLU A CA 1
ATOM 755 C C . GLU A 1 100 ? 7.890 -15.281 -22.046 1.00 49.06 100 GLU A C 1
ATOM 757 O O . GLU A 1 100 ? 7.946 -14.448 -22.947 1.00 49.06 100 GLU A O 1
ATOM 762 N N . ILE A 1 101 ? 7.130 -15.097 -20.967 1.00 47.84 101 ILE A N 1
ATOM 763 C CA . ILE A 1 101 ? 6.524 -13.829 -20.580 1.00 47.84 101 ILE A CA 1
ATOM 764 C C . ILE A 1 101 ? 7.674 -12.915 -20.128 1.00 47.84 101 ILE A C 1
ATOM 766 O O . ILE A 1 101 ? 7.723 -12.446 -18.995 1.00 47.84 101 ILE A O 1
ATOM 770 N N . THR A 1 102 ? 8.618 -12.620 -21.016 1.00 46.72 102 THR A N 1
ATOM 771 C CA . THR A 1 102 ? 9.411 -11.399 -20.970 1.00 46.72 102 THR A CA 1
ATOM 772 C C . THR A 1 102 ? 8.513 -10.299 -21.516 1.00 46.72 102 THR A C 1
ATOM 774 O O . THR A 1 102 ? 8.775 -9.687 -22.542 1.00 46.72 102 THR A O 1
ATOM 777 N N . THR A 1 103 ? 7.386 -10.049 -20.831 1.00 50.25 103 THR A N 1
ATOM 778 C CA . THR A 1 103 ? 6.730 -8.753 -21.000 1.00 50.25 103 THR A CA 1
ATOM 779 C C . THR A 1 103 ? 7.770 -7.744 -20.537 1.00 50.25 103 THR A C 1
ATOM 781 O O . THR A 1 103 ? 8.101 -7.778 -19.342 1.00 50.25 103 THR A O 1
ATOM 784 N N . PRO A 1 104 ? 8.324 -6.906 -21.438 1.00 53.91 104 PRO A N 1
ATOM 785 C CA . PRO A 1 104 ? 9.208 -5.838 -21.012 1.00 53.91 104 PRO A CA 1
ATOM 786 C C . PRO A 1 104 ? 8.461 -5.082 -19.923 1.00 53.91 104 PRO A C 1
ATOM 788 O O . PRO A 1 104 ? 7.254 -4.834 -20.043 1.00 53.91 104 PRO A O 1
ATOM 791 N N . MET A 1 105 ? 9.135 -4.856 -18.797 1.00 56.66 105 MET A N 1
ATOM 792 C CA . MET A 1 105 ? 8.492 -4.180 -17.685 1.00 56.66 105 MET A CA 1
ATOM 793 C C . MET A 1 105 ? 7.968 -2.839 -18.198 1.00 56.66 105 MET A C 1
ATOM 795 O O . MET A 1 105 ? 8.667 -2.162 -18.951 1.00 56.66 105 MET A O 1
ATOM 799 N N . ASP A 1 106 ? 6.730 -2.493 -17.833 1.00 61.66 106 ASP A N 1
ATOM 800 C CA . ASP A 1 106 ? 6.166 -1.193 -18.181 1.00 61.66 106 ASP A CA 1
ATOM 801 C C . ASP A 1 106 ? 7.185 -0.116 -17.765 1.00 61.66 106 ASP A C 1
ATOM 803 O O . ASP A 1 106 ? 7.543 -0.073 -16.579 1.00 61.66 106 ASP A O 1
ATOM 807 N N . PRO A 1 107 ? 7.688 0.711 -18.706 1.00 58.53 107 PRO A N 1
ATOM 808 C CA . PRO A 1 107 ? 8.686 1.738 -18.413 1.00 58.53 107 PRO A CA 1
ATOM 809 C C . PRO A 1 107 ? 8.210 2.711 -17.329 1.00 58.53 107 PRO A C 1
ATOM 811 O O . PRO A 1 107 ? 9.014 3.412 -16.725 1.00 58.53 107 PRO A O 1
ATOM 814 N N . GLU A 1 108 ? 6.909 2.728 -17.030 1.00 63.03 108 GLU A N 1
ATOM 815 C CA . GLU A 1 108 ? 6.334 3.488 -15.938 1.00 63.03 108 GLU A CA 1
ATOM 816 C C . GLU A 1 108 ? 5.875 2.593 -14.767 1.00 63.03 108 GLU A C 1
ATOM 818 O O . GLU A 1 108 ? 4.733 2.671 -14.301 1.00 63.03 108 GLU A O 1
ATOM 823 N N . PHE A 1 109 ? 6.791 1.791 -14.204 1.00 69.12 109 PHE A N 1
ATOM 824 C CA . PHE A 1 109 ? 6.593 1.002 -12.970 1.00 69.12 109 PHE A CA 1
ATOM 825 C C . PHE A 1 109 ? 6.399 1.868 -11.695 1.00 69.12 109 PHE A C 1
ATOM 827 O O . PHE A 1 109 ? 6.670 1.470 -10.562 1.00 69.12 109 PHE A O 1
ATOM 834 N N . TYR A 1 110 ? 5.852 3.075 -11.833 1.00 77.06 110 TYR A N 1
ATOM 835 C CA . TYR A 1 110 ? 5.336 3.903 -10.742 1.00 77.06 110 TYR A CA 1
ATOM 836 C C . TYR A 1 110 ? 3.926 3.445 -10.344 1.00 77.06 110 TYR A C 1
ATOM 838 O O . TYR A 1 110 ? 2.974 4.221 -10.289 1.00 77.06 110 TYR A O 1
ATOM 846 N N . ALA A 1 111 ? 3.790 2.149 -10.066 1.00 80.94 111 ALA A N 1
ATOM 847 C CA . ALA A 1 111 ? 2.514 1.457 -9.888 1.00 80.94 111 ALA A CA 1
ATOM 848 C C . ALA A 1 111 ? 1.730 1.861 -8.621 1.00 80.94 111 ALA A C 1
ATOM 850 O O . ALA A 1 111 ? 0.601 1.411 -8.422 1.00 80.94 111 ALA A O 1
ATOM 851 N N . PHE A 1 112 ? 2.355 2.663 -7.755 1.00 86.31 112 PHE A N 1
ATOM 852 C CA . PHE A 1 112 ? 1.840 3.135 -6.470 1.00 86.31 112 PHE A CA 1
ATOM 853 C C . PHE A 1 112 ? 1.653 4.661 -6.412 1.00 86.31 112 PHE A C 1
ATOM 855 O O . PHE A 1 112 ? 1.230 5.179 -5.378 1.00 86.31 112 PHE A O 1
ATOM 862 N N . ASP A 1 113 ? 1.987 5.384 -7.487 1.00 83.19 113 ASP A N 1
ATOM 863 C CA . ASP A 1 113 ? 1.833 6.837 -7.570 1.00 83.19 113 ASP A CA 1
ATOM 864 C C . ASP A 1 113 ? 0.483 7.171 -8.235 1.00 83.19 113 ASP A C 1
ATOM 866 O O . ASP A 1 113 ? 0.377 7.325 -9.451 1.00 83.19 113 ASP A O 1
ATOM 870 N N . GLY A 1 114 ? -0.569 7.286 -7.416 1.00 82.75 114 GLY A N 1
ATOM 871 C CA . GLY A 1 114 ? -1.893 7.747 -7.846 1.00 82.75 114 GLY A CA 1
ATOM 872 C C . GLY A 1 114 ? -2.913 6.628 -8.063 1.00 82.75 114 GLY A C 1
ATOM 873 O O . GLY A 1 114 ? -3.098 5.776 -7.196 1.00 82.75 114 GLY A O 1
ATOM 874 N N . ALA A 1 115 ? -3.642 6.690 -9.179 1.00 85.00 115 ALA A N 1
ATOM 875 C CA . ALA A 1 115 ? -4.670 5.707 -9.513 1.00 85.00 115 ALA A CA 1
ATOM 876 C C . ALA A 1 115 ? -4.045 4.338 -9.852 1.00 85.00 115 ALA A C 1
ATOM 878 O O . ALA A 1 115 ? -2.913 4.293 -10.343 1.00 85.00 115 ALA A O 1
ATOM 879 N N . PRO A 1 116 ? -4.772 3.226 -9.636 1.00 85.94 116 PRO A N 1
ATOM 880 C CA . PRO A 1 116 ? -4.297 1.909 -10.029 1.00 85.94 116 PRO A CA 1
ATOM 881 C C . PRO A 1 116 ? -4.002 1.849 -11.537 1.00 85.94 116 PRO A C 1
ATOM 883 O O . PRO A 1 116 ? -4.751 2.386 -12.357 1.00 85.94 116 PRO A O 1
ATOM 886 N N . LYS A 1 117 ? -2.906 1.179 -11.892 1.00 86.44 117 LYS A N 1
ATOM 887 C CA . LYS A 1 117 ? -2.451 0.919 -13.264 1.00 86.44 117 LYS A CA 1
ATOM 888 C C . LYS A 1 117 ? -2.432 -0.585 -13.525 1.00 86.44 117 LYS A C 1
ATOM 890 O O . LYS A 1 117 ? -2.487 -1.378 -12.589 1.00 86.44 117 LYS A O 1
ATOM 895 N N . GLU A 1 118 ? -2.265 -0.988 -14.781 1.00 84.56 118 GLU A N 1
ATOM 896 C CA . GLU A 1 118 ? -2.162 -2.402 -15.173 1.00 84.56 118 GLU A CA 1
AT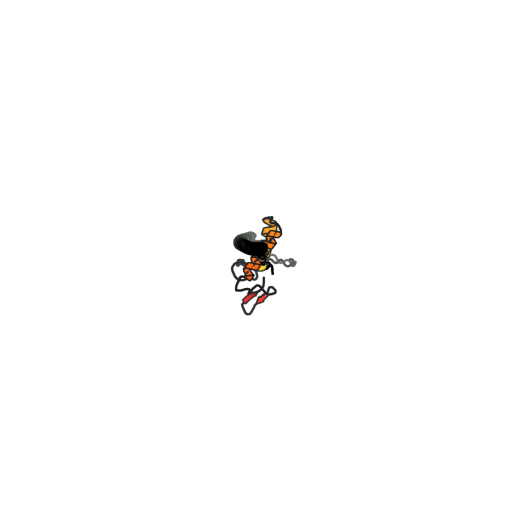OM 897 C C . GLU A 1 118 ? -1.055 -3.144 -14.411 1.00 84.56 118 GLU A C 1
ATOM 899 O O . GLU A 1 118 ? -1.229 -4.281 -13.974 1.00 84.56 118 GLU A O 1
ATOM 904 N N . CYS A 1 119 ? 0.066 -2.465 -14.169 1.00 86.31 119 CYS A N 1
ATOM 905 C CA . CYS A 1 119 ? 1.203 -3.014 -13.445 1.00 86.31 119 CYS A CA 1
ATOM 906 C C . CYS A 1 119 ? 0.996 -3.093 -11.918 1.00 86.31 119 CYS A C 1
ATOM 908 O O . CYS A 1 119 ? 1.792 -3.742 -11.239 1.00 86.31 119 CYS A O 1
ATOM 910 N N . THR A 1 120 ? -0.063 -2.495 -11.351 1.00 88.69 120 THR A N 1
ATOM 911 C CA . THR A 1 120 ? -0.282 -2.415 -9.894 1.00 88.69 120 THR A CA 1
ATOM 912 C C . THR A 1 120 ? -0.392 -3.784 -9.215 1.00 88.69 120 THR A C 1
ATOM 914 O O . THR A 1 120 ? 0.342 -3.999 -8.248 1.00 88.69 120 THR A O 1
ATOM 917 N N . PRO A 1 121 ? -1.206 -4.752 -9.682 1.00 88.75 121 PRO A N 1
ATOM 918 C CA . PRO A 1 121 ? -1.263 -6.073 -9.056 1.00 88.75 121 PRO A CA 1
ATOM 919 C C . PRO A 1 121 ? 0.085 -6.806 -9.099 1.00 88.75 121 PRO A C 1
ATOM 921 O O . PRO A 1 121 ? 0.502 -7.399 -8.101 1.00 88.75 121 PRO A O 1
ATOM 924 N N . LYS A 1 122 ? 0.809 -6.703 -10.223 1.00 89.25 122 LYS A N 1
ATOM 925 C CA . LYS A 1 122 ? 2.152 -7.284 -10.382 1.00 89.25 122 LYS A CA 1
ATOM 926 C C . LYS A 1 122 ? 3.146 -6.635 -9.414 1.00 89.25 122 LYS A C 1
ATOM 928 O O . LYS A 1 122 ? 3.889 -7.341 -8.738 1.00 89.25 122 LYS A O 1
ATOM 933 N N . ALA A 1 123 ? 3.110 -5.312 -9.271 1.00 89.88 123 ALA A N 1
ATOM 934 C CA . ALA A 1 123 ? 3.966 -4.583 -8.342 1.00 89.88 123 ALA A CA 1
ATOM 935 C C . ALA A 1 123 ? 3.697 -4.932 -6.875 1.00 89.88 123 ALA A C 1
ATOM 937 O O . ALA A 1 123 ? 4.638 -5.082 -6.096 1.00 89.88 123 ALA A O 1
ATOM 938 N N . ILE A 1 124 ? 2.429 -5.123 -6.500 1.00 91.50 124 ILE A N 1
ATOM 939 C CA . ILE A 1 124 ? 2.058 -5.606 -5.165 1.00 91.50 124 ILE A CA 1
ATOM 940 C C . ILE A 1 124 ? 2.652 -6.995 -4.925 1.00 91.50 124 ILE A C 1
ATOM 942 O O . ILE A 1 124 ? 3.286 -7.211 -3.893 1.00 91.50 124 ILE A O 1
ATOM 946 N N . ALA A 1 125 ? 2.485 -7.921 -5.874 1.00 91.38 125 ALA A N 1
ATOM 947 C CA . ALA A 1 125 ? 3.005 -9.279 -5.752 1.00 91.38 125 ALA A CA 1
ATOM 948 C C . ALA A 1 125 ? 4.534 -9.297 -5.588 1.00 91.38 125 ALA A C 1
ATOM 950 O O . ALA A 1 125 ? 5.043 -9.936 -4.666 1.00 91.38 125 ALA A O 1
ATOM 951 N N . MET A 1 126 ? 5.260 -8.537 -6.415 1.00 91.62 126 MET A N 1
ATOM 952 C CA . MET A 1 126 ? 6.722 -8.449 -6.334 1.00 91.62 126 MET A CA 1
ATOM 953 C C . MET A 1 126 ? 7.193 -7.799 -5.027 1.00 91.62 126 MET A C 1
ATOM 955 O O . MET A 1 126 ? 8.118 -8.303 -4.390 1.00 91.62 126 MET A O 1
ATOM 959 N N . PHE A 1 127 ? 6.518 -6.748 -4.551 1.00 91.62 127 PHE A N 1
ATOM 960 C CA . PHE A 1 127 ? 6.865 -6.127 -3.271 1.00 91.62 127 PHE A CA 1
ATOM 961 C C . PHE A 1 127 ? 6.640 -7.065 -2.080 1.00 91.62 127 PHE A C 1
ATOM 963 O O . PHE A 1 127 ? 7.464 -7.126 -1.161 1.00 91.62 127 PHE A O 1
ATOM 970 N N . LEU A 1 128 ? 5.525 -7.804 -2.078 1.00 92.25 128 LEU A N 1
ATOM 971 C CA . LEU A 1 128 ? 5.231 -8.795 -1.042 1.00 92.25 128 LEU A CA 1
ATOM 972 C C . LEU A 1 128 ? 6.267 -9.918 -1.050 1.00 92.25 128 LEU A C 1
ATOM 974 O O . LEU A 1 128 ? 6.755 -10.294 0.018 1.00 92.25 128 LEU A O 1
ATOM 978 N N . TRP A 1 129 ? 6.646 -10.399 -2.236 1.00 91.75 129 TRP A N 1
ATOM 979 C CA . TRP A 1 129 ? 7.704 -11.390 -2.387 1.00 91.75 129 TRP A CA 1
ATOM 980 C C . TRP A 1 129 ? 9.034 -10.873 -1.822 1.00 91.75 129 TRP A C 1
ATOM 982 O O . TRP A 1 129 ? 9.588 -11.495 -0.917 1.00 91.75 129 TRP A O 1
ATOM 992 N N . HIS A 1 130 ? 9.477 -9.679 -2.225 1.00 91.06 130 HIS A N 1
ATOM 993 C CA . HIS A 1 130 ? 10.697 -9.054 -1.705 1.00 91.06 130 HIS A CA 1
ATOM 994 C C . HIS A 1 130 ? 10.664 -8.924 -0.169 1.00 91.06 130 HIS A C 1
ATOM 996 O O . HIS A 1 130 ? 11.623 -9.249 0.530 1.00 91.06 130 HIS A O 1
ATOM 1002 N N . LYS A 1 131 ? 9.537 -8.491 0.412 1.00 90.56 131 LYS A N 1
ATOM 1003 C CA . LYS A 1 131 ? 9.418 -8.354 1.873 1.00 90.56 131 LYS A CA 1
ATOM 1004 C C . LYS A 1 131 ? 9.469 -9.697 2.603 1.00 90.56 131 LYS A C 1
ATOM 1006 O O . LYS A 1 131 ? 10.092 -9.778 3.662 1.00 90.56 131 LYS A O 1
ATOM 1011 N N . CYS A 1 132 ? 8.801 -10.725 2.094 1.00 89.75 132 CYS A N 1
ATOM 1012 C CA . CYS A 1 132 ? 8.735 -12.022 2.763 1.00 89.75 132 CYS A CA 1
ATOM 1013 C C . CYS A 1 132 ? 9.998 -12.859 2.576 1.00 89.75 132 CYS A C 1
ATOM 1015 O O . CYS A 1 132 ? 10.451 -13.472 3.541 1.00 89.75 132 CYS A O 1
ATOM 1017 N N . PHE A 1 133 ? 10.562 -12.873 1.370 1.00 88.56 133 PHE A N 1
ATOM 1018 C CA . PHE A 1 133 ? 11.668 -13.756 1.016 1.00 88.56 133 PHE A CA 1
ATOM 1019 C C . PHE A 1 133 ? 13.027 -13.077 1.179 1.00 88.56 133 PHE A C 1
ATOM 1021 O O . PHE A 1 133 ? 13.862 -13.597 1.912 1.00 88.56 133 PHE A O 1
ATOM 1028 N N . GLU A 1 134 ? 13.242 -11.900 0.588 1.00 86.56 134 GLU A N 1
ATOM 1029 C CA . GLU A 1 134 ? 14.546 -11.226 0.680 1.00 86.56 134 GLU A CA 1
ATOM 1030 C C . GLU A 1 134 ? 14.755 -10.561 2.043 1.00 86.56 134 GLU A C 1
ATOM 1032 O O . GLU A 1 134 ? 15.785 -10.742 2.688 1.00 86.56 134 GLU A O 1
ATOM 1037 N N . ALA A 1 135 ? 13.750 -9.831 2.533 1.00 86.62 135 ALA A N 1
ATOM 1038 C CA . ALA A 1 135 ? 13.834 -9.162 3.832 1.00 86.62 135 ALA A CA 1
ATOM 1039 C C . ALA A 1 135 ? 13.474 -10.076 5.022 1.00 86.62 135 ALA A C 1
ATOM 1041 O O . ALA A 1 135 ? 13.474 -9.6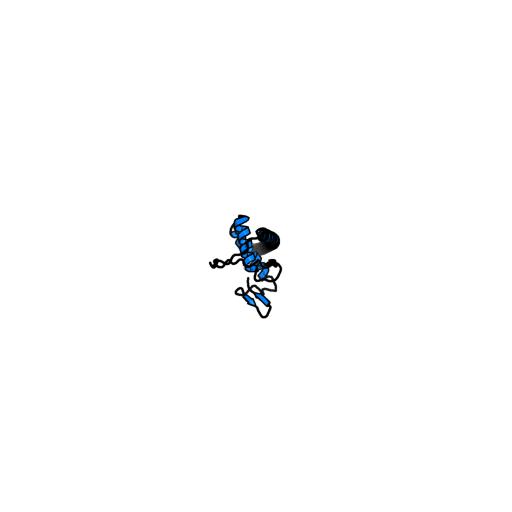15 6.167 1.00 86.62 135 ALA A O 1
ATOM 1042 N N . GLY A 1 136 ? 13.117 -11.344 4.775 1.00 88.00 136 GLY A N 1
ATOM 1043 C CA . GLY A 1 136 ? 12.808 -12.336 5.813 1.00 88.00 136 GLY A CA 1
ATOM 1044 C C . GLY A 1 136 ? 11.643 -11.957 6.736 1.00 88.00 136 GLY A C 1
ATOM 1045 O O . GLY A 1 136 ? 11.601 -12.369 7.901 1.00 88.00 136 GLY A O 1
ATOM 1046 N N . CYS A 1 137 ? 10.704 -11.122 6.276 1.00 89.06 137 CYS A N 1
ATOM 1047 C CA . CYS A 1 137 ? 9.582 -10.698 7.107 1.00 89.06 137 CYS A CA 1
ATOM 1048 C C .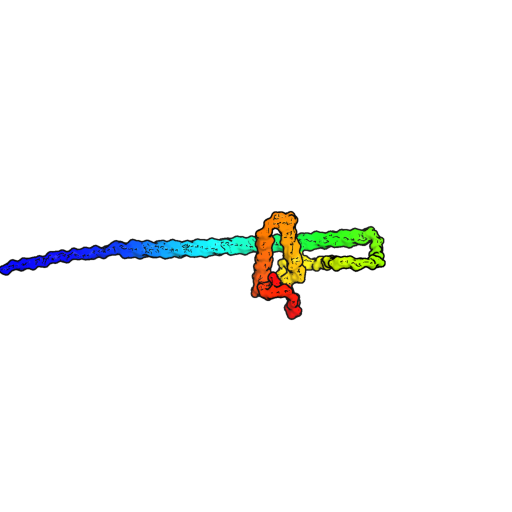 CYS A 1 137 ? 8.558 -11.825 7.286 1.00 89.06 137 CYS A C 1
ATOM 1050 O O . CYS A 1 137 ? 8.222 -12.560 6.361 1.00 89.06 137 CYS A O 1
ATOM 1052 N N . LYS A 1 138 ? 7.974 -11.900 8.487 1.00 91.12 138 LYS A N 1
ATOM 1053 C CA . LYS A 1 138 ? 6.902 -12.858 8.797 1.00 91.12 138 LYS A CA 1
ATOM 1054 C C . LYS A 1 138 ? 5.662 -12.631 7.912 1.00 91.12 138 LYS A C 1
ATOM 1056 O O . LYS A 1 138 ? 5.390 -11.478 7.568 1.00 91.12 138 LYS A O 1
ATOM 1061 N N . PRO A 1 139 ? 4.833 -13.668 7.675 1.00 87.44 139 PRO A N 1
ATOM 1062 C CA . PRO A 1 139 ? 3.594 -13.555 6.894 1.00 87.44 139 PRO A CA 1
ATOM 1063 C C . PRO A 1 139 ? 2.655 -12.436 7.365 1.00 87.44 139 PRO A C 1
ATOM 1065 O O . PRO A 1 139 ? 2.114 -11.696 6.555 1.00 87.44 139 PRO A O 1
ATOM 1068 N N . GLY A 1 140 ? 2.560 -12.201 8.680 1.00 88.44 140 GLY A N 1
ATOM 1069 C CA . GLY A 1 140 ? 1.738 -11.108 9.214 1.00 88.44 140 GLY A CA 1
ATOM 1070 C C . GLY A 1 140 ? 2.181 -9.704 8.773 1.00 88.44 140 GLY A C 1
ATOM 1071 O O . GLY A 1 140 ? 1.395 -8.762 8.849 1.00 88.44 140 GLY A O 1
ATOM 1072 N N . THR A 1 141 ? 3.421 -9.533 8.303 1.00 88.44 141 THR A N 1
ATOM 1073 C CA . THR A 1 141 ? 3.869 -8.287 7.668 1.00 88.44 141 THR A CA 1
ATOM 1074 C C . THR A 1 141 ? 3.300 -8.154 6.258 1.00 88.44 141 THR A C 1
ATOM 1076 O O . THR A 1 141 ? 2.898 -7.049 5.900 1.00 88.44 141 THR A O 1
ATOM 1079 N N . ALA A 1 142 ? 3.217 -9.243 5.485 1.00 89.75 142 ALA A N 1
ATOM 1080 C CA . ALA A 1 142 ? 2.579 -9.235 4.168 1.00 89.75 142 ALA A CA 1
ATOM 1081 C C . ALA A 1 142 ? 1.102 -8.848 4.275 1.00 89.75 142 ALA A C 1
ATOM 1083 O O . ALA A 1 142 ? 0.673 -7.931 3.581 1.00 89.75 142 ALA A O 1
ATOM 1084 N N . ASP A 1 143 ? 0.367 -9.427 5.228 1.00 90.44 143 ASP A N 1
ATOM 1085 C CA . ASP A 1 143 ? -1.039 -9.071 5.468 1.00 90.44 143 ASP A CA 1
ATOM 1086 C C . ASP A 1 143 ? -1.203 -7.587 5.821 1.00 90.44 143 ASP A C 1
ATOM 1088 O O . ASP A 1 143 ? -2.121 -6.911 5.349 1.00 90.44 143 ASP A O 1
ATOM 1092 N N . GLN A 1 144 ? -0.294 -7.047 6.643 1.00 90.12 144 GLN A N 1
ATOM 1093 C CA . GLN A 1 144 ? -0.295 -5.630 7.012 1.00 90.12 144 GLN A CA 1
ATOM 1094 C C . GLN A 1 144 ? 0.015 -4.717 5.828 1.00 90.12 144 GLN A C 1
ATOM 1096 O O . GLN A 1 144 ? -0.585 -3.649 5.724 1.00 90.12 144 GLN A O 1
ATOM 1101 N N . VAL A 1 145 ? 0.956 -5.109 4.968 1.00 91.38 145 VAL A N 1
ATOM 1102 C CA . VAL A 1 145 ? 1.314 -4.374 3.751 1.00 91.38 145 VAL A CA 1
ATOM 1103 C C . VAL A 1 145 ? 0.153 -4.400 2.765 1.00 91.38 145 VAL A C 1
ATOM 1105 O O . VAL A 1 145 ? -0.284 -3.337 2.334 1.00 91.38 145 VAL A O 1
ATOM 1108 N N . TYR A 1 146 ? -0.405 -5.575 2.479 1.00 91.25 146 TYR A N 1
ATOM 1109 C CA . TYR A 1 146 ? -1.558 -5.718 1.595 1.00 91.25 146 TYR A CA 1
ATOM 1110 C C . TYR A 1 146 ? -2.752 -4.900 2.105 1.00 91.25 146 TYR A C 1
ATOM 1112 O O . TYR A 1 146 ? -3.309 -4.093 1.368 1.00 91.25 146 TYR A O 1
ATOM 1120 N N . SER A 1 147 ? -3.071 -4.992 3.400 1.00 91.00 147 SER A N 1
ATOM 1121 C CA . SER A 1 147 ? -4.130 -4.180 4.020 1.00 91.00 147 SER A CA 1
ATOM 1122 C C . SER A 1 147 ? -3.860 -2.674 3.923 1.00 91.00 147 SER A C 1
ATOM 1124 O O . SER A 1 147 ? -4.796 -1.889 3.771 1.00 91.00 147 SER A O 1
ATOM 1126 N N . ALA A 1 148 ? -2.595 -2.252 4.025 1.00 92.06 148 ALA A N 1
ATOM 1127 C CA . ALA A 1 148 ? -2.211 -0.850 3.888 1.00 92.06 148 ALA A CA 1
ATOM 1128 C C . ALA A 1 148 ? -2.427 -0.341 2.459 1.00 92.06 148 ALA A C 1
ATOM 1130 O O . ALA A 1 148 ? -3.004 0.731 2.287 1.00 92.06 148 ALA A O 1
ATOM 1131 N N . ILE A 1 149 ? -1.998 -1.118 1.459 1.00 90.38 149 ILE A N 1
ATOM 1132 C CA . ILE A 1 149 ? -2.156 -0.795 0.035 1.00 90.38 149 ILE A CA 1
ATOM 1133 C C . ILE A 1 149 ? -3.642 -0.785 -0.336 1.00 90.38 149 ILE A C 1
ATOM 1135 O O . ILE A 1 149 ? -4.126 0.176 -0.928 1.00 90.38 149 ILE A O 1
ATOM 1139 N N . LYS A 1 150 ? -4.397 -1.793 0.109 1.00 89.69 150 LYS A N 1
ATOM 1140 C CA . LYS A 1 150 ? -5.846 -1.854 -0.086 1.00 89.69 150 LYS A CA 1
ATOM 1141 C C . LYS A 1 150 ? -6.541 -0.614 0.478 1.00 89.69 150 LYS A C 1
ATOM 1143 O O . LYS A 1 150 ? -7.292 0.058 -0.220 1.00 89.69 150 LYS A O 1
ATOM 1148 N N . LYS A 1 151 ? -6.233 -0.248 1.728 1.00 88.38 151 LYS A N 1
ATOM 1149 C CA . LYS A 1 151 ? -6.799 0.954 2.354 1.00 88.38 151 LYS A CA 1
ATOM 1150 C C . LYS A 1 151 ? -6.379 2.239 1.636 1.00 88.38 151 LYS A C 1
ATOM 1152 O O . LYS A 1 151 ? -7.153 3.189 1.614 1.00 88.38 151 LYS A O 1
ATOM 1157 N N . HIS A 1 152 ? -5.162 2.302 1.098 1.00 88.94 152 HIS A N 1
ATOM 1158 C CA . HIS A 1 152 ? -4.706 3.456 0.328 1.00 88.94 152 HIS A CA 1
ATOM 1159 C C . HIS A 1 152 ? -5.603 3.687 -0.891 1.00 88.94 152 HIS A C 1
ATOM 1161 O O . HIS A 1 152 ? -6.094 4.799 -1.060 1.00 88.94 152 HIS A O 1
ATOM 1167 N N . TYR A 1 153 ? -5.891 2.631 -1.656 1.00 87.25 153 TYR A N 1
ATOM 1168 C CA . TYR A 1 153 ? -6.790 2.710 -2.805 1.00 87.25 153 TYR A CA 1
ATOM 1169 C C . TYR A 1 153 ? -8.260 2.897 -2.422 1.00 87.25 153 TYR A C 1
ATOM 1171 O O . TYR A 1 153 ? -8.960 3.628 -3.111 1.00 87.25 153 TYR A O 1
ATOM 1179 N N . ASP A 1 154 ? -8.723 2.313 -1.310 1.00 86.06 154 ASP A N 1
ATOM 1180 C CA . ASP A 1 154 ? -10.072 2.579 -0.785 1.00 86.06 154 ASP A CA 1
ATOM 1181 C C . ASP A 1 154 ? -10.247 4.087 -0.485 1.00 86.06 154 ASP A C 1
ATOM 1183 O O . ASP A 1 154 ? -11.258 4.687 -0.823 1.00 86.06 154 ASP A O 1
ATOM 1187 N N . LEU A 1 155 ? -9.230 4.739 0.092 1.00 84.31 155 LEU A N 1
ATOM 1188 C CA . LEU A 1 155 ? -9.267 6.176 0.396 1.00 84.31 155 LEU A CA 1
ATOM 1189 C C . LEU A 1 155 ? -9.043 7.085 -0.826 1.00 84.31 155 LEU A C 1
ATOM 1191 O O . LEU A 1 155 ? -9.255 8.296 -0.720 1.00 84.31 155 LEU A O 1
ATOM 1195 N N . LEU A 1 156 ? -8.599 6.534 -1.955 1.00 82.50 156 LEU A N 1
ATOM 1196 C CA . LEU A 1 156 ? -8.338 7.272 -3.189 1.00 82.50 156 LEU A CA 1
ATOM 1197 C C . LEU A 1 156 ? -9.653 7.498 -3.948 1.00 82.50 156 LEU A C 1
ATOM 1199 O O . LEU A 1 156 ? -10.467 6.588 -4.086 1.00 82.50 156 LEU A O 1
ATOM 1203 N N . ASP A 1 157 ? -9.873 8.729 -4.418 1.00 75.31 157 ASP A N 1
ATOM 1204 C CA . ASP A 1 157 ? -11.069 9.154 -5.165 1.00 75.31 157 ASP A CA 1
ATOM 1205 C C . ASP A 1 157 ? -12.419 8.737 -4.542 1.00 75.31 157 ASP A C 1
ATOM 1207 O O . ASP A 1 157 ? -13.385 8.457 -5.249 1.00 75.31 157 ASP A O 1
ATOM 1211 N N . GLY A 1 158 ? -12.508 8.711 -3.208 1.00 72.25 158 GLY A N 1
ATOM 1212 C CA . GLY A 1 158 ? -13.771 8.527 -2.486 1.00 72.25 158 GLY A CA 1
ATOM 1213 C C . GLY A 1 158 ? -14.404 7.145 -2.664 1.00 72.25 158 GLY A C 1
ATOM 1214 O O . GLY A 1 158 ? -15.566 7.061 -3.053 1.00 72.25 158 GLY A O 1
ATOM 1215 N N . ASP A 1 159 ? -13.662 6.076 -2.354 1.00 72.25 159 ASP A N 1
ATOM 1216 C CA . ASP A 1 159 ? -14.081 4.669 -2.487 1.00 72.25 159 ASP A CA 1
ATOM 1217 C C . ASP A 1 159 ? -14.265 4.186 -3.941 1.00 72.25 159 ASP A C 1
ATOM 1219 O O . ASP A 1 159 ? -14.768 3.083 -4.167 1.00 72.25 159 ASP A O 1
ATOM 1223 N N . LYS A 1 160 ? -13.809 4.946 -4.945 1.00 78.19 160 LYS A N 1
ATOM 1224 C CA . LYS A 1 160 ? -13.937 4.579 -6.368 1.00 78.19 160 LYS A CA 1
ATOM 1225 C C . LYS A 1 160 ? -13.377 3.190 -6.692 1.00 78.19 160 LYS A C 1
ATOM 1227 O O . LYS A 1 160 ? -13.949 2.460 -7.498 1.00 78.19 160 LYS A O 1
ATOM 1232 N N . TYR A 1 161 ? -12.275 2.819 -6.047 1.00 78.12 161 TYR A N 1
ATOM 1233 C CA . TYR A 1 161 ? -11.567 1.560 -6.294 1.00 78.12 161 TYR A CA 1
ATOM 1234 C C . TYR A 1 161 ? -11.965 0.440 -5.319 1.00 78.12 161 TYR A C 1
ATOM 1236 O O . TYR A 1 161 ? -11.458 -0.672 -5.420 1.00 78.12 161 TYR A O 1
ATOM 1244 N N . ARG A 1 162 ? -12.889 0.711 -4.387 1.00 77.19 162 ARG A N 1
ATOM 1245 C CA . ARG A 1 162 ? -13.268 -0.198 -3.295 1.00 77.19 162 ARG A CA 1
ATOM 1246 C C . ARG A 1 162 ? -14.140 -1.372 -3.748 1.00 77.19 162 ARG A C 1
ATOM 1248 O O . ARG A 1 162 ? -14.233 -2.379 -3.044 1.00 77.19 162 ARG A O 1
ATOM 1255 N N . SER A 1 163 ? -14.832 -1.235 -4.880 1.00 63.47 163 SER A N 1
ATOM 1256 C CA . SER A 1 163 ? -15.880 -2.163 -5.311 1.00 63.47 163 SER A CA 1
ATOM 1257 C C . SER A 1 163 ? -15.639 -2.718 -6.711 1.00 63.47 163 SER A C 1
ATOM 1259 O O . SER A 1 163 ? -15.892 -2.036 -7.704 1.00 63.47 163 SER A O 1
ATOM 1261 N N . GLY A 1 164 ? -15.256 -3.991 -6.798 1.00 70.19 164 GLY A N 1
ATOM 1262 C CA . GLY A 1 164 ? -15.354 -4.747 -8.043 1.00 70.19 164 GLY A CA 1
ATOM 1263 C C . GLY A 1 164 ? -14.211 -5.715 -8.288 1.00 70.19 164 GLY A C 1
ATOM 1264 O O . GLY A 1 164 ? -13.205 -5.727 -7.590 1.00 70.19 164 GLY A O 1
ATOM 1265 N N . VAL A 1 165 ? -14.408 -6.533 -9.318 1.00 81.75 165 VAL A N 1
ATOM 1266 C CA . VAL A 1 165 ? -13.343 -7.325 -9.931 1.00 81.75 165 VAL A CA 1
ATOM 1267 C C . VAL A 1 165 ? -12.387 -6.369 -10.639 1.00 81.75 165 VAL A C 1
ATOM 1269 O O . VAL A 1 165 ? -12.854 -5.431 -11.289 1.00 81.75 165 VAL A O 1
ATOM 1272 N N . TRP A 1 166 ? -11.082 -6.626 -10.524 1.00 83.81 166 TRP A N 1
ATOM 1273 C CA . TRP A 1 166 ? -10.047 -5.885 -11.240 1.00 83.81 166 TRP A CA 1
ATOM 1274 C C . TRP A 1 166 ? -10.336 -5.875 -12.745 1.00 83.81 166 TRP A C 1
ATOM 1276 O O . TRP A 1 166 ? -10.388 -6.934 -13.374 1.00 83.81 166 TRP A O 1
ATOM 1286 N N . ARG A 1 167 ? -10.573 -4.692 -13.316 1.00 85.31 167 ARG A N 1
ATOM 1287 C CA . ARG A 1 167 ? -10.893 -4.531 -14.741 1.00 85.31 167 ARG A CA 1
ATOM 1288 C C . ARG A 1 167 ? -10.512 -3.149 -15.246 1.00 85.31 167 ARG A C 1
ATOM 1290 O O . ARG A 1 167 ? -10.529 -2.179 -14.489 1.00 85.31 167 ARG A O 1
ATOM 1297 N N . PHE A 1 168 ? -10.247 -3.062 -16.539 1.00 86.12 168 PHE A N 1
ATOM 1298 C CA . PHE A 1 168 ? -10.099 -1.788 -17.222 1.00 86.12 168 PHE A CA 1
ATOM 1299 C C . PHE A 1 168 ? -11.480 -1.234 -17.589 1.00 86.12 168 PHE A C 1
ATOM 1301 O O . PHE A 1 168 ? -12.310 -1.948 -18.152 1.00 86.12 168 PHE A O 1
ATOM 1308 N N . ASP A 1 169 ? -11.748 0.021 -17.239 1.00 85.19 169 ASP A N 1
ATOM 1309 C CA . ASP A 1 169 ? -12.951 0.736 -17.654 1.00 85.19 169 ASP A CA 1
ATOM 1310 C C . ASP A 1 169 ? -12.634 1.606 -18.873 1.00 85.19 169 ASP A C 1
ATOM 1312 O O . ASP A 1 169 ? -11.951 2.627 -18.771 1.00 85.19 169 ASP A O 1
ATOM 1316 N N . GLU A 1 170 ? -13.154 1.206 -20.034 1.00 85.19 170 GLU A N 1
ATOM 1317 C CA . GLU A 1 170 ? -12.951 1.907 -21.307 1.00 85.19 170 GLU A CA 1
ATOM 1318 C C . GLU A 1 170 ? -13.535 3.328 -21.307 1.00 85.19 170 GLU A C 1
ATOM 1320 O O . GLU A 1 170 ? -13.030 4.201 -22.015 1.00 85.19 170 GLU A O 1
ATOM 1325 N N . SER A 1 171 ? -14.569 3.589 -20.498 1.00 81.75 171 SER A N 1
ATOM 1326 C CA . SER A 1 171 ? -15.247 4.889 -20.470 1.00 81.75 171 SER A CA 1
ATOM 1327 C C . SER A 1 171 ? -14.427 5.959 -19.748 1.00 81.75 171 SER A C 1
ATOM 1329 O O . SER A 1 171 ? -14.343 7.102 -20.200 1.00 81.75 171 SER A O 1
ATOM 1331 N N . THR A 1 172 ? -13.779 5.580 -18.646 1.00 80.69 172 THR A N 1
ATOM 1332 C CA . THR A 1 172 ? -12.928 6.469 -17.846 1.00 80.69 172 THR A CA 1
ATOM 1333 C C . THR A 1 172 ? -11.442 6.322 -18.169 1.00 80.69 172 THR A C 1
ATOM 1335 O O . THR A 1 172 ? -10.647 7.147 -17.718 1.00 80.69 172 THR A O 1
ATOM 1338 N N . LYS A 1 173 ? -11.072 5.319 -18.982 1.00 83.69 173 LYS A N 1
ATOM 1339 C CA . LYS A 1 173 ? -9.694 4.918 -19.310 1.00 83.69 173 LYS A CA 1
ATOM 1340 C C . LYS A 1 173 ? -8.847 4.658 -18.063 1.00 83.69 173 LYS A C 1
ATOM 1342 O O . LYS A 1 173 ? -7.688 5.060 -17.992 1.00 83.69 173 LYS A O 1
ATOM 1347 N N . GLN A 1 174 ? -9.444 4.030 -17.056 1.00 83.19 174 GLN A N 1
ATOM 1348 C CA . GLN A 1 174 ? -8.811 3.782 -15.762 1.00 83.19 174 GLN A CA 1
ATOM 1349 C C . GLN A 1 174 ? -9.039 2.343 -15.311 1.00 83.19 174 GLN A C 1
ATOM 1351 O O . GLN A 1 174 ? -10.044 1.717 -15.650 1.00 83.19 174 GLN A O 1
ATOM 1356 N N . TRP A 1 175 ? -8.107 1.821 -14.517 1.00 83.69 175 TRP A N 1
ATOM 1357 C CA . TRP A 1 175 ? -8.280 0.533 -13.859 1.00 83.69 175 TRP A CA 1
ATOM 1358 C C . TRP A 1 175 ? -9.134 0.693 -12.601 1.00 83.69 175 TRP A C 1
ATOM 1360 O O . TRP A 1 175 ? -8.928 1.605 -11.799 1.00 83.69 175 TRP A O 1
ATOM 1370 N N . LEU A 1 176 ? -10.109 -0.199 -12.441 1.00 83.75 176 LEU A N 1
ATOM 1371 C CA . LEU A 1 176 ? -11.007 -0.257 -11.292 1.00 83.75 176 LEU A CA 1
ATOM 1372 C C . LEU A 1 176 ? -10.784 -1.555 -10.511 1.00 83.75 176 LEU A C 1
ATOM 1374 O O . LEU A 1 176 ? -10.541 -2.604 -11.106 1.00 83.75 176 LEU A O 1
ATOM 1378 N N . GLY A 1 177 ? -10.953 -1.482 -9.189 1.00 77.38 177 GLY A N 1
ATOM 1379 C CA . GLY A 1 177 ? -10.788 -2.599 -8.251 1.00 77.38 177 GLY A CA 1
ATOM 1380 C C . GLY A 1 177 ? -9.481 -2.532 -7.453 1.00 77.38 177 GLY A C 1
ATOM 1381 O O . GLY A 1 177 ? -8.549 -1.831 -7.844 1.00 77.38 177 GLY A O 1
ATOM 1382 N N . ASN A 1 178 ? -9.425 -3.243 -6.321 1.00 70.31 178 ASN A N 1
ATOM 1383 C CA . ASN A 1 178 ? -8.225 -3.437 -5.497 1.00 70.31 178 ASN A CA 1
ATOM 1384 C C . ASN A 1 178 ? -8.220 -4.781 -4.761 1.00 70.31 178 ASN A C 1
ATOM 1386 O O . ASN A 1 178 ? -9.315 -5.363 -4.582 1.00 70.31 178 ASN A O 1
#

Radius of gyration: 35.6 Å; chains: 1; bounding box: 92×38×124 Å

pLDDT: mean 75.87, std 15.68, range [41.72, 92.62]

Secondary structure (DSSP, 8-state):
--PPPPPPPPP----THHHHHHHHHHHHHHHHHHHHHHHHHHHHHHHHHHHHHHHHHHHHHHHHHHHHHHHHHHHHHHHHHHHHHH-----------S-----PPPTT--TTSSS--TTHHHHHHHHHHIIIIIS---HHHHHHHHHHHHHHHHHTTTTTTSSSSSEEETTTTEEE--

Foldseek 3Di:
DDDDDDDDDDDDDDDPVVVVVVVVVVVVVVVVVVVVVVVVVVVVVVVVVLLVLLVVLLVVLQVVLVVVLVVLVVVVVVVVVVVVVVPDPPPDDDDDDDPPPPPPPDNPSSCSPAAHDPCVVVSLVVVLCCCCPVVVDDVVVNVSSVVSSLVVNCPHPPRQQVDDDFDQDPVVRGTHHD

Organism: Coprinopsis cinerea (strain Okayama-7 / 130 / ATCC MYA-4618 / FGSC 9003) (NCBI:txid240176)

Sequence (178 aa):
MTGNAPKPIPKLRKSSSKKTLEAATSRAGSFRAHEAAAKTAARRRLAAATSARYTSRMKEAVAWARTYASNEEKEEAARCQFAELSGFPDDETGDKPPDEITTPMDPEFYAFDGAPKECTPKAIAMFLWHKCFEAGCKPGTADQVYSAIKKHYDLLDGDKYRSGVWRFDESTKQWLGN